Protein AF-A0A7S4MTS4-F1 (afdb_monomer)

Secondary structure (DSSP, 8-state):
-EEEE-TTSPEEEE----EEEEEEEETTTTEE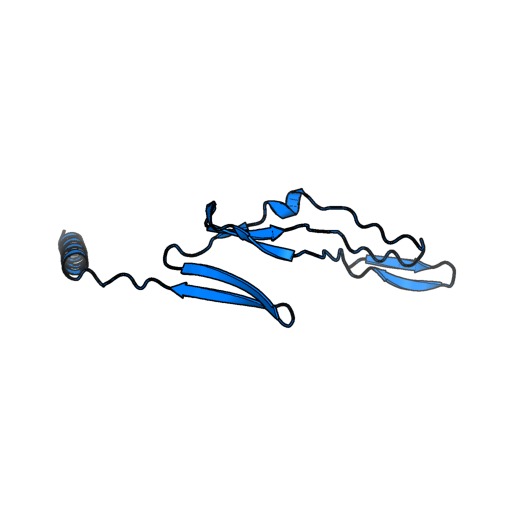EEEEEEEEE--TTS---EEEE-GGGGG-EEEPPTTEEEEEEEEETTEEEEEEEE------HHHHHHHHHHHHHHHH-

Sequence (109 aa):
DAESLQSDGSTVQLSGMRVRTTPRASVGQRLIVLDKPELVSSFEGFGAKLELGLPFLRAAGIPLPDALSVERLTVDEGALQLDGVVTIQPIDYDDLARAAQRLQDELQA

Mean predicted aligned error: 14.14 Å

Structure (mmCIF, N/CA/C/O backbone):
data_AF-A0A7S4MTS4-F1
#
_entry.id   AF-A0A7S4MTS4-F1
#
loop_
_atom_site.group_PDB
_atom_site.id
_atom_site.type_symbol
_atom_site.label_atom_id
_atom_site.label_alt_id
_atom_site.label_comp_id
_atom_site.label_asym_id
_atom_site.label_entity_id
_atom_site.label_seq_id
_atom_site.pdbx_PDB_ins_code
_atom_site.Cartn_x
_atom_site.Cartn_y
_atom_site.Cartn_z
_atom_site.occupancy
_atom_site.B_iso_or_equiv
_atom_site.auth_seq_id
_atom_site.auth_comp_id
_atom_site.auth_asym_id
_atom_site.auth_atom_id
_atom_site.pdbx_PDB_model_num
ATOM 1 N N . ASP A 1 1 ? 16.363 22.150 -13.070 1.00 46.09 1 ASP A N 1
ATOM 2 C CA . ASP A 1 1 ? 16.656 21.864 -14.486 1.00 46.09 1 ASP A CA 1
ATOM 3 C C . ASP A 1 1 ? 18.039 22.369 -14.849 1.00 46.09 1 ASP A C 1
ATOM 5 O O . ASP A 1 1 ? 18.465 23.370 -14.284 1.00 46.09 1 ASP A O 1
ATOM 9 N N . ALA A 1 2 ? 18.767 21.630 -15.690 1.00 45.62 2 ALA A N 1
ATOM 10 C CA . ALA A 1 2 ? 20.114 21.977 -16.142 1.00 45.62 2 ALA A CA 1
ATOM 11 C C . ALA A 1 2 ? 20.131 22.051 -17.671 1.00 45.62 2 ALA A C 1
ATOM 13 O O . ALA A 1 2 ? 19.482 21.245 -18.332 1.00 45.62 2 ALA A O 1
ATOM 14 N N . GLU A 1 3 ? 20.868 23.003 -18.230 1.00 48.62 3 GLU A N 1
ATOM 15 C CA . GLU A 1 3 ? 20.998 23.191 -19.676 1.00 48.62 3 GLU A CA 1
ATOM 16 C C . GLU A 1 3 ? 22.457 22.981 -20.083 1.00 48.62 3 GLU A C 1
ATOM 18 O O . GLU A 1 3 ? 23.375 23.453 -19.410 1.00 48.62 3 GLU A O 1
ATOM 23 N N . SER A 1 4 ? 22.674 22.231 -21.164 1.00 53.81 4 SER A N 1
ATOM 24 C CA . SER A 1 4 ? 23.996 21.988 -21.742 1.00 53.81 4 SER A CA 1
ATOM 25 C C . SER A 1 4 ? 24.005 22.433 -23.201 1.00 53.81 4 SER A C 1
ATOM 27 O O . SER A 1 4 ? 23.060 22.155 -23.941 1.00 53.81 4 SER A O 1
ATOM 29 N N . LEU A 1 5 ? 25.062 23.145 -23.597 1.00 41.62 5 LEU A N 1
ATOM 30 C CA . LEU A 1 5 ? 25.275 23.599 -24.967 1.00 41.62 5 LEU A CA 1
ATOM 31 C C . LEU A 1 5 ? 26.078 22.533 -25.719 1.00 41.62 5 LEU A C 1
ATOM 33 O O . LEU A 1 5 ? 27.203 22.211 -25.326 1.00 41.62 5 LEU A O 1
ATOM 37 N N . GLN A 1 6 ? 25.506 21.975 -26.780 1.00 61.31 6 GLN A N 1
ATOM 38 C CA . GLN A 1 6 ? 26.198 21.023 -27.641 1.00 61.31 6 GLN A CA 1
ATOM 39 C C . GLN A 1 6 ? 27.163 21.743 -28.595 1.00 61.31 6 GLN A C 1
ATOM 41 O O . GLN A 1 6 ? 27.102 22.959 -28.788 1.00 61.31 6 GLN A O 1
ATOM 46 N N . SER A 1 7 ? 28.083 20.993 -29.209 1.00 62.16 7 SER A N 1
ATOM 47 C CA . SER A 1 7 ? 29.097 21.550 -30.119 1.00 62.16 7 SER A CA 1
ATOM 48 C C . SER A 1 7 ? 28.523 22.115 -31.424 1.00 62.16 7 SER A C 1
ATOM 50 O O . SER A 1 7 ? 29.232 22.821 -32.135 1.00 62.16 7 SER A O 1
ATOM 52 N N . ASP A 1 8 ? 27.261 21.813 -31.740 1.00 74.62 8 ASP A N 1
ATOM 53 C CA . ASP A 1 8 ? 26.503 22.393 -32.856 1.00 74.62 8 ASP A CA 1
ATOM 54 C C . ASP A 1 8 ? 25.770 23.697 -32.478 1.00 74.62 8 ASP A C 1
ATOM 56 O O . ASP A 1 8 ? 25.122 24.312 -33.324 1.00 74.62 8 ASP A O 1
ATOM 60 N N . GLY A 1 9 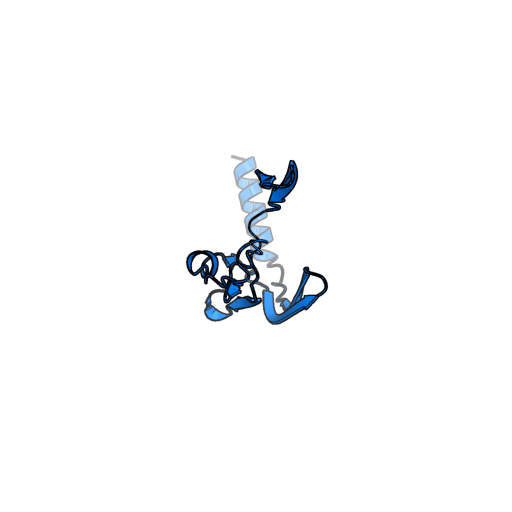? 25.891 24.137 -31.221 1.00 64.25 9 GLY A N 1
ATOM 61 C CA . GLY A 1 9 ? 25.242 25.336 -30.698 1.00 64.25 9 GLY A CA 1
ATOM 62 C C . GLY A 1 9 ? 23.794 25.130 -30.246 1.00 64.25 9 GLY A C 1
ATOM 63 O O . GLY A 1 9 ? 23.163 26.102 -29.834 1.00 64.25 9 GLY A O 1
ATOM 64 N N . SER A 1 10 ? 23.263 23.903 -30.292 1.00 62.72 10 SER A N 1
ATOM 65 C CA . SER A 1 10 ? 21.944 23.588 -29.741 1.00 62.72 10 SER A CA 1
ATOM 66 C C . SER A 1 10 ? 21.983 23.485 -28.211 1.00 62.72 10 SER A C 1
ATOM 68 O O . SER A 1 10 ? 22.944 22.993 -27.612 1.00 62.72 10 SER A O 1
ATOM 70 N N . THR A 1 11 ? 20.930 23.976 -27.556 1.00 55.06 11 THR A N 1
ATOM 71 C CA . THR A 1 11 ? 20.755 23.873 -26.103 1.00 55.06 11 THR A CA 1
ATOM 72 C C . THR A 1 11 ? 19.866 22.677 -25.794 1.00 55.06 11 THR A C 1
ATOM 74 O O . THR A 1 11 ? 18.708 22.643 -26.211 1.00 55.06 11 THR A O 1
ATOM 77 N N . VAL A 1 12 ? 20.378 21.705 -25.040 1.00 59.22 12 VAL A N 1
ATOM 78 C CA . VAL A 1 12 ? 19.574 20.582 -24.544 1.00 59.22 12 VAL A CA 1
ATOM 79 C C . VAL A 1 12 ? 19.227 20.822 -23.082 1.00 59.22 12 VAL A C 1
ATOM 81 O O . VAL A 1 12 ? 20.110 20.974 -22.233 1.00 59.22 12 VAL A O 1
ATOM 84 N N . GLN A 1 13 ? 17.926 20.824 -22.785 1.00 54.91 13 GLN A N 1
ATOM 85 C CA . GLN A 1 13 ? 17.440 20.729 -21.415 1.00 54.91 13 GLN A CA 1
ATOM 86 C C . GLN A 1 13 ? 17.657 19.307 -20.902 1.00 54.91 13 GLN A C 1
ATOM 88 O O . GLN A 1 13 ? 17.035 18.349 -21.357 1.00 54.91 13 GLN A O 1
ATOM 93 N N . LEU A 1 14 ? 18.534 19.172 -19.913 1.00 54.66 14 LEU A N 1
ATOM 94 C CA . LEU A 1 14 ? 18.701 17.950 -19.145 1.00 54.66 14 LEU A CA 1
ATOM 95 C C . LEU A 1 14 ? 17.553 17.879 -18.132 1.00 54.66 14 LEU A C 1
ATOM 97 O O . LEU A 1 14 ? 17.628 18.396 -17.013 1.00 54.66 14 LEU A O 1
ATOM 101 N N . SER A 1 15 ? 16.451 17.264 -18.555 1.00 51.31 15 SER A N 1
ATOM 102 C CA . SER A 1 15 ? 15.257 17.090 -17.730 1.00 51.31 15 SER A CA 1
ATOM 103 C C . SER A 1 15 ? 15.424 15.949 -16.722 1.00 51.31 15 SER A C 1
ATOM 105 O O . SER A 1 15 ? 14.970 14.833 -16.964 1.00 51.31 15 SER A O 1
ATOM 107 N N . GLY A 1 16 ? 16.011 16.270 -15.566 1.00 58.06 16 GLY A N 1
ATOM 108 C CA . GLY A 1 16 ? 15.834 15.557 -14.297 1.00 58.06 16 GLY A CA 1
ATOM 109 C C . GLY A 1 16 ? 16.337 14.108 -14.209 1.00 58.06 16 GLY A C 1
ATOM 110 O O . GLY A 1 16 ? 16.527 13.383 -15.180 1.00 58.06 16 GLY A O 1
ATOM 111 N N . MET A 1 17 ? 16.537 13.657 -12.973 1.00 61.78 17 MET A N 1
ATOM 112 C CA . MET A 1 17 ? 16.893 12.276 -12.665 1.00 61.78 17 MET A CA 1
ATOM 113 C C . MET A 1 17 ? 15.619 11.415 -12.676 1.00 61.78 17 MET A C 1
ATOM 115 O O . MET A 1 17 ? 14.789 11.540 -11.778 1.00 61.78 17 MET A O 1
ATOM 119 N N . ARG A 1 18 ? 15.427 10.558 -13.688 1.00 67.88 18 ARG A N 1
ATOM 120 C CA . ARG A 1 18 ? 14.251 9.670 -13.766 1.00 67.88 18 ARG A CA 1
ATOM 121 C C . ARG A 1 18 ? 14.554 8.334 -13.100 1.00 67.88 18 ARG A C 1
ATOM 123 O O . ARG A 1 18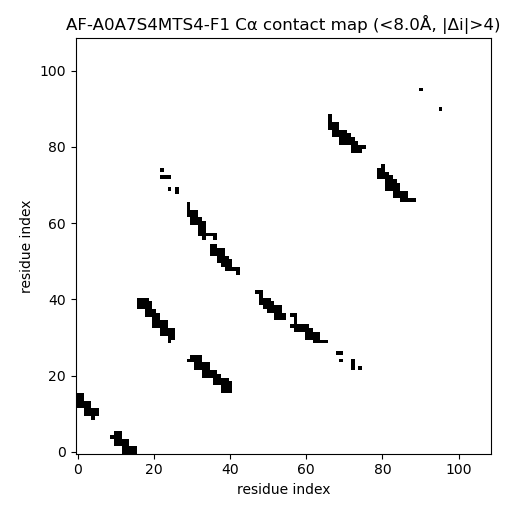 ? 15.515 7.670 -13.470 1.00 67.88 18 ARG A O 1
ATOM 130 N N . VAL A 1 19 ? 13.728 7.918 -12.147 1.00 70.94 19 VAL A N 1
ATOM 131 C CA . VAL A 1 19 ? 13.865 6.626 -11.460 1.00 70.94 19 VAL A CA 1
ATOM 132 C C . VAL A 1 19 ? 12.691 5.734 -11.838 1.00 70.94 19 VAL A C 1
ATOM 134 O 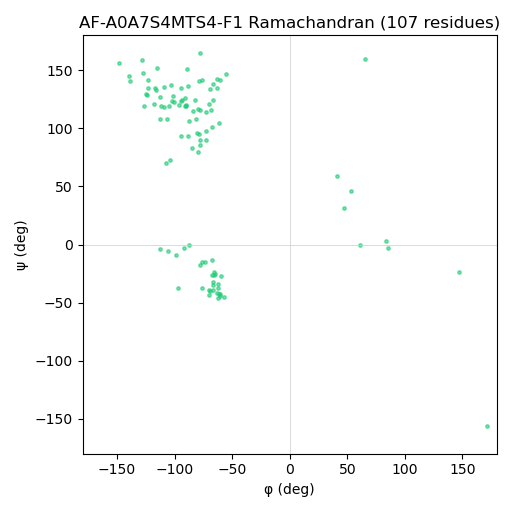O . VAL A 1 19 ? 11.536 6.131 -11.706 1.00 70.94 19 VAL A O 1
ATOM 137 N N . ARG A 1 20 ? 12.982 4.522 -12.306 1.00 76.88 20 ARG A N 1
ATOM 138 C CA . ARG A 1 20 ? 12.001 3.453 -12.490 1.00 76.88 20 ARG A CA 1
ATOM 139 C C . ARG A 1 20 ? 12.013 2.579 -11.252 1.00 76.88 20 ARG A C 1
ATOM 141 O O . ARG A 1 20 ? 13.071 2.215 -10.766 1.00 76.88 20 ARG A O 1
ATOM 148 N N . THR A 1 21 ? 10.850 2.227 -10.736 1.00 78.38 21 THR A N 1
ATOM 149 C CA . THR A 1 21 ? 10.731 1.341 -9.577 1.00 78.38 21 THR A CA 1
ATOM 150 C C . THR A 1 21 ? 9.452 0.533 -9.692 1.00 78.38 21 THR A C 1
ATOM 152 O O . THR A 1 21 ? 8.529 0.928 -10.403 1.00 78.38 21 THR A O 1
ATOM 155 N N . THR A 1 22 ? 9.415 -0.618 -9.026 1.00 83.06 22 THR A N 1
ATOM 156 C CA . THR A 1 22 ? 8.206 -1.423 -8.872 1.00 83.06 22 THR A CA 1
ATOM 157 C C . THR A 1 22 ? 7.722 -1.278 -7.434 1.00 83.06 22 THR A C 1
ATOM 159 O O . THR A 1 22 ? 8.355 -1.809 -6.528 1.00 83.06 22 THR A O 1
ATOM 162 N N . PRO A 1 23 ? 6.623 -0.567 -7.173 1.00 85.19 23 PRO A N 1
ATOM 163 C CA . PRO A 1 23 ? 6.065 -0.494 -5.830 1.00 85.19 23 PRO A CA 1
ATOM 164 C C . PRO A 1 23 ? 5.615 -1.883 -5.352 1.00 85.19 23 PRO A C 1
ATOM 166 O O . PRO A 1 23 ? 5.102 -2.683 -6.136 1.00 85.19 23 PRO A O 1
ATOM 169 N N . ARG A 1 24 ? 5.816 -2.193 -4.068 1.00 85.44 24 ARG A N 1
ATOM 170 C CA . ARG A 1 24 ? 5.359 -3.443 -3.440 1.00 85.44 24 ARG A CA 1
ATOM 171 C C . ARG A 1 24 ? 4.819 -3.191 -2.042 1.00 85.44 24 ARG A C 1
ATOM 173 O O . ARG A 1 24 ? 5.372 -2.389 -1.299 1.00 85.44 24 ARG A O 1
ATOM 180 N N . ALA A 1 25 ? 3.790 -3.940 -1.659 1.00 84.56 25 ALA A N 1
ATOM 181 C CA . ALA A 1 25 ? 3.354 -4.011 -0.271 1.00 84.56 25 ALA A CA 1
ATOM 182 C C . ALA A 1 25 ? 4.231 -5.011 0.505 1.00 84.56 25 ALA A C 1
ATOM 184 O O . ALA A 1 25 ? 4.355 -6.177 0.130 1.00 84.56 25 ALA A O 1
ATOM 185 N N . SER A 1 26 ? 4.841 -4.554 1.594 1.00 83.00 26 SER A N 1
ATOM 186 C CA . SER A 1 26 ? 5.543 -5.370 2.582 1.00 83.00 26 SER A CA 1
ATOM 187 C C . SER A 1 26 ? 4.579 -5.688 3.722 1.00 83.00 26 SER A C 1
ATOM 189 O O . SER A 1 26 ? 4.428 -4.896 4.651 1.00 83.00 26 SER A O 1
ATOM 191 N N . VAL A 1 27 ? 3.903 -6.841 3.648 1.00 76.06 27 VAL A N 1
ATOM 192 C CA . VAL A 1 27 ? 2.873 -7.246 4.628 1.00 76.06 27 VAL A CA 1
ATOM 193 C C . VAL A 1 27 ? 3.453 -7.354 6.041 1.00 76.06 27 VAL A C 1
ATOM 195 O O . VAL A 1 27 ? 2.861 -6.853 6.990 1.00 76.06 27 VAL A O 1
ATOM 198 N N . GLY A 1 28 ? 4.650 -7.935 6.181 1.00 80.12 28 GLY A N 1
ATOM 199 C CA . GLY A 1 28 ? 5.297 -8.109 7.487 1.00 80.12 28 GLY A CA 1
ATOM 200 C C . GLY A 1 28 ? 5.728 -6.800 8.156 1.00 80.12 28 GLY A C 1
ATOM 201 O O . GLY A 1 28 ? 5.798 -6.741 9.377 1.00 80.12 28 GLY A O 1
ATOM 202 N N . GLN A 1 29 ? 5.998 -5.752 7.373 1.00 79.62 29 GLN A N 1
ATOM 203 C CA . GLN A 1 29 ? 6.405 -4.439 7.890 1.00 79.62 29 GLN A CA 1
ATOM 204 C C . GLN A 1 29 ? 5.290 -3.389 7.808 1.00 79.62 29 GLN A C 1
ATOM 206 O O . GLN A 1 29 ? 5.476 -2.284 8.300 1.00 79.62 29 GLN A O 1
ATOM 211 N N . ARG A 1 30 ? 4.143 -3.720 7.199 1.00 85.56 30 ARG A N 1
ATOM 212 C CA . ARG A 1 30 ? 3.026 -2.803 6.918 1.00 85.56 30 ARG A CA 1
ATOM 213 C C . ARG A 1 30 ? 3.453 -1.538 6.161 1.00 85.56 30 ARG A C 1
ATOM 215 O O . ARG A 1 30 ? 3.057 -0.432 6.513 1.00 85.56 30 ARG A O 1
ATOM 222 N N . LEU A 1 31 ? 4.257 -1.694 5.110 1.00 86.81 31 LEU A N 1
ATOM 223 C CA . LEU A 1 31 ? 4.753 -0.575 4.295 1.00 86.81 31 LEU A CA 1
ATOM 224 C C . LEU A 1 31 ? 4.464 -0.800 2.810 1.00 86.81 31 LEU A C 1
ATOM 226 O O . LEU A 1 31 ? 4.552 -1.927 2.330 1.00 86.81 31 LEU A O 1
ATOM 230 N N . ILE A 1 32 ? 4.220 0.269 2.058 1.00 86.62 32 ILE A N 1
ATOM 231 C CA . ILE A 1 32 ? 4.419 0.290 0.605 1.00 86.62 32 ILE A CA 1
ATOM 232 C C . ILE A 1 32 ? 5.851 0.744 0.359 1.00 86.62 32 ILE A C 1
ATOM 234 O O . ILE A 1 32 ? 6.213 1.849 0.749 1.00 86.62 32 ILE A O 1
ATOM 238 N N . VAL A 1 33 ? 6.661 -0.093 -0.277 1.00 86.25 33 VAL A N 1
ATOM 239 C CA . VAL A 1 33 ? 8.077 0.176 -0.542 1.00 86.25 33 VAL A CA 1
ATOM 240 C C . VAL A 1 33 ? 8.348 0.285 -2.034 1.00 86.25 33 VAL A C 1
ATOM 242 O O . VAL A 1 33 ? 7.669 -0.336 -2.857 1.00 86.25 33 VAL A O 1
ATOM 245 N N . LEU A 1 34 ? 9.374 1.056 -2.380 1.00 84.12 34 LEU A N 1
ATOM 246 C CA . LEU A 1 34 ? 9.908 1.120 -3.735 1.00 84.12 34 LEU A CA 1
ATOM 247 C C . LEU A 1 34 ? 10.833 -0.082 -3.963 1.00 84.12 34 LEU A C 1
ATOM 249 O O . LEU A 1 34 ? 12.005 -0.058 -3.588 1.00 84.12 34 LEU A O 1
ATOM 253 N N . ASP A 1 35 ? 10.324 -1.163 -4.554 1.00 79.06 35 ASP A N 1
ATOM 254 C CA . ASP A 1 35 ? 11.155 -2.316 -4.900 1.00 79.06 35 ASP A CA 1
ATOM 255 C C . ASP A 1 35 ? 11.951 -2.034 -6.183 1.00 79.06 35 ASP A C 1
ATOM 257 O O . ASP A 1 35 ? 11.470 -1.398 -7.128 1.00 79.06 35 ASP A O 1
ATOM 261 N N . LYS A 1 36 ? 13.209 -2.487 -6.197 1.00 76.44 36 LYS A N 1
ATOM 262 C CA . LYS A 1 36 ? 14.159 -2.339 -7.319 1.00 76.44 36 LYS A CA 1
ATOM 263 C C . LYS A 1 36 ? 14.126 -0.952 -8.001 1.00 76.44 36 LYS A C 1
ATOM 265 O O . LYS A 1 36 ? 13.850 -0.860 -9.193 1.00 76.44 36 LYS A O 1
ATOM 270 N N . PRO A 1 37 ? 14.390 0.140 -7.268 1.00 73.44 37 PRO A N 1
ATOM 271 C CA . PRO A 1 37 ? 14.567 1.448 -7.869 1.00 73.44 37 PRO A CA 1
ATOM 272 C C . PRO A 1 37 ? 15.843 1.442 -8.717 1.00 73.44 37 PRO A C 1
ATOM 274 O O . PRO A 1 37 ? 16.935 1.113 -8.243 1.00 73.44 37 PRO A O 1
ATOM 277 N N . GLU A 1 38 ? 15.680 1.799 -9.978 1.00 72.50 38 GLU A N 1
ATOM 278 C CA . GLU A 1 38 ? 16.698 1.849 -11.013 1.00 72.50 38 GLU A CA 1
ATOM 279 C C . GLU A 1 38 ? 16.704 3.247 -11.606 1.00 72.50 38 GLU A C 1
ATOM 281 O O . GLU A 1 38 ? 15.668 3.793 -11.999 1.00 72.50 38 GLU A O 1
ATOM 286 N N . LEU A 1 39 ? 17.886 3.843 -11.673 1.00 70.06 39 LEU A N 1
ATOM 287 C CA . LEU A 1 39 ? 18.058 5.096 -12.367 1.00 70.06 39 LEU A CA 1
ATOM 288 C C . LEU A 1 39 ? 17.910 4.859 -13.872 1.00 70.06 39 LEU A C 1
ATOM 290 O O . LEU A 1 39 ? 18.675 4.112 -14.474 1.00 70.06 39 LEU A O 1
ATOM 294 N N . VAL A 1 40 ? 16.949 5.536 -14.488 1.00 66.44 40 VAL A N 1
ATOM 295 C CA . VAL A 1 40 ? 16.772 5.585 -15.937 1.00 66.44 40 VAL A CA 1
ATOM 296 C C . VAL A 1 40 ? 17.285 6.937 -16.405 1.00 66.44 40 VAL A C 1
ATOM 298 O O . VAL A 1 40 ? 16.514 7.837 -16.724 1.00 66.44 40 VAL A O 1
ATOM 301 N N . SER A 1 41 ? 18.606 7.111 -16.405 1.00 58.91 41 SER A N 1
ATOM 302 C CA . SER A 1 41 ? 19.191 8.286 -17.044 1.00 58.91 41 SER A CA 1
ATOM 303 C C . SER A 1 41 ? 19.350 8.017 -18.537 1.00 58.91 41 SER A C 1
ATOM 305 O O . SER A 1 41 ? 20.121 7.146 -18.942 1.00 58.91 41 SER A O 1
ATOM 307 N N . SER A 1 42 ? 18.618 8.757 -19.367 1.00 53.03 42 SER A N 1
ATOM 308 C CA . SER A 1 42 ? 18.922 8.898 -20.788 1.00 53.03 42 SER A CA 1
ATOM 309 C C . SER A 1 42 ? 19.950 10.017 -20.938 1.00 53.03 42 SER A C 1
ATOM 311 O O . SER A 1 42 ? 19.592 11.165 -21.186 1.00 53.03 42 SER A O 1
ATOM 313 N N . PHE A 1 43 ? 21.233 9.705 -20.747 1.00 52.62 43 PHE A N 1
ATOM 314 C CA . PHE A 1 43 ? 22.293 10.592 -21.224 1.00 52.62 43 PHE A CA 1
ATOM 315 C C . PHE A 1 43 ? 22.336 10.462 -22.752 1.00 52.62 43 PHE A C 1
ATOM 317 O O . PHE A 1 43 ? 22.998 9.570 -23.290 1.00 52.62 43 PHE A O 1
ATOM 324 N N . GLU A 1 44 ? 21.568 11.294 -23.457 1.00 44.78 44 GLU A N 1
ATOM 325 C CA . GLU A 1 44 ? 21.690 11.419 -24.910 1.00 44.78 44 GLU A CA 1
ATOM 326 C C . GLU A 1 44 ? 23.108 11.911 -25.227 1.00 44.78 44 GLU A C 1
ATOM 328 O O . GLU A 1 44 ? 23.471 13.048 -24.943 1.00 44.78 44 GLU A O 1
ATOM 333 N N . GLY A 1 45 ? 23.950 10.995 -25.715 1.00 45.19 45 GLY A N 1
ATOM 334 C CA . GLY A 1 45 ? 25.350 11.263 -26.052 1.00 45.19 45 GLY A CA 1
ATOM 335 C C . GLY A 1 45 ? 26.302 10.085 -25.837 1.00 45.19 45 GLY A C 1
ATOM 336 O O . GLY A 1 45 ? 27.326 10.020 -26.506 1.00 45.19 45 GLY A O 1
ATOM 337 N N . PHE A 1 46 ? 25.971 9.122 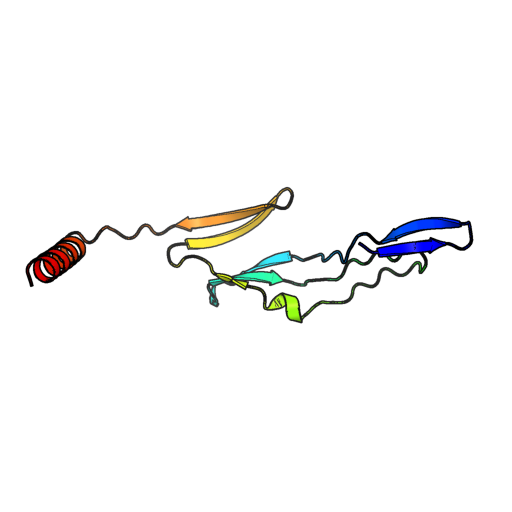-24.964 1.00 44.91 46 PHE A N 1
ATOM 338 C CA . PHE A 1 46 ? 26.892 8.015 -24.638 1.00 44.91 46 PHE A CA 1
ATOM 339 C C . PHE A 1 46 ? 26.455 6.623 -25.110 1.00 44.91 46 PHE A C 1
ATOM 341 O O . PHE A 1 46 ? 27.191 5.661 -24.909 1.00 44.91 46 PHE A O 1
ATOM 348 N N . GLY A 1 47 ? 25.267 6.473 -25.710 1.00 43.81 47 GLY A N 1
ATOM 349 C CA . GLY A 1 47 ? 24.769 5.182 -26.219 1.00 43.81 47 GLY A CA 1
ATOM 350 C C . GLY A 1 47 ? 24.598 4.075 -25.161 1.00 43.81 47 GLY A C 1
ATOM 351 O O . GLY A 1 47 ? 24.164 2.974 -25.489 1.00 43.81 47 GLY A O 1
ATOM 352 N N . ALA A 1 48 ? 24.906 4.355 -23.894 1.00 46.47 48 ALA A N 1
ATOM 353 C CA . ALA A 1 48 ? 24.901 3.405 -22.797 1.00 46.47 48 ALA A CA 1
ATOM 354 C C . ALA A 1 48 ? 23.781 3.761 -21.816 1.00 46.47 48 ALA A C 1
ATOM 356 O O . ALA A 1 48 ? 23.856 4.739 -21.071 1.00 46.47 48 ALA A O 1
ATOM 357 N N . LYS A 1 49 ? 22.728 2.942 -21.818 1.00 51.41 49 LYS A N 1
ATOM 358 C CA . LYS A 1 49 ? 21.683 2.957 -20.796 1.00 51.41 49 LYS A CA 1
ATOM 359 C C . LYS A 1 49 ? 22.304 2.482 -19.478 1.00 51.41 49 LYS A C 1
ATOM 361 O O . LYS A 1 49 ? 22.543 1.292 -19.299 1.00 51.41 49 LYS A O 1
ATOM 366 N N . LEU A 1 50 ? 22.619 3.413 -18.584 1.00 51.12 50 LEU A N 1
ATOM 367 C CA . LEU A 1 50 ? 23.213 3.113 -17.281 1.00 51.12 50 LEU A CA 1
ATOM 368 C C . LEU A 1 50 ? 22.095 2.862 -16.263 1.00 51.12 50 LEU A C 1
ATOM 370 O O . LEU A 1 50 ? 21.565 3.794 -15.665 1.00 51.12 50 LEU A O 1
ATOM 374 N N . GLU A 1 51 ? 21.727 1.593 -16.087 1.00 55.41 51 GLU A N 1
ATOM 375 C CA . GLU A 1 51 ? 20.808 1.139 -15.036 1.00 55.41 51 GLU A CA 1
ATOM 376 C C . GLU A 1 51 ? 21.575 1.030 -13.709 1.00 55.41 51 GLU A C 1
ATOM 378 O O . GLU A 1 51 ? 22.032 -0.035 -13.297 1.00 55.41 51 GLU A O 1
ATOM 383 N N . LEU A 1 52 ? 21.783 2.166 -13.043 1.00 58.91 52 LEU A N 1
ATOM 384 C CA . LEU A 1 52 ? 22.332 2.188 -11.687 1.00 58.91 52 LEU A CA 1
ATOM 385 C C . LEU A 1 52 ? 21.210 1.871 -10.695 1.00 58.91 52 LEU A C 1
ATOM 387 O O . LEU A 1 52 ? 20.244 2.625 -10.572 1.00 58.91 52 LEU A O 1
ATOM 391 N N . GLY A 1 53 ? 21.336 0.762 -9.966 1.00 60.91 53 GLY A N 1
ATOM 392 C CA . GLY A 1 53 ? 20.443 0.467 -8.848 1.00 60.91 53 GLY A CA 1
ATOM 393 C C . GLY A 1 53 ? 20.586 1.525 -7.749 1.00 60.91 53 GLY A C 1
ATOM 394 O O . GLY A 1 53 ? 21.702 1.875 -7.371 1.00 60.91 53 GLY A O 1
ATOM 395 N N . LEU A 1 54 ? 19.465 2.013 -7.212 1.00 67.25 54 LEU A N 1
ATOM 396 C CA . LEU A 1 54 ? 19.417 3.027 -6.150 1.00 67.25 54 LEU A CA 1
ATOM 397 C C . LEU A 1 54 ? 18.996 2.391 -4.812 1.00 67.25 54 LEU A C 1
ATOM 399 O O . LEU A 1 54 ? 17.880 2.612 -4.342 1.00 67.25 54 LEU A O 1
ATOM 403 N N . PRO A 1 55 ? 19.845 1.568 -4.166 1.00 65.31 55 PRO A N 1
ATOM 404 C CA . PRO A 1 55 ? 19.449 0.752 -3.016 1.00 65.31 55 PRO A CA 1
ATOM 405 C C . PRO A 1 55 ? 18.931 1.567 -1.827 1.00 65.31 55 PRO A C 1
ATOM 407 O O . PRO A 1 55 ? 18.087 1.075 -1.089 1.00 65.31 55 PRO A O 1
ATOM 410 N N . PHE A 1 56 ? 19.369 2.817 -1.669 1.00 67.81 56 PHE A N 1
ATOM 411 C CA . PHE A 1 56 ? 18.894 3.707 -0.607 1.00 67.81 56 PHE A CA 1
ATOM 412 C C . PHE A 1 56 ? 17.410 4.088 -0.753 1.00 67.81 56 PHE A C 1
ATOM 414 O O . PHE A 1 56 ? 16.747 4.325 0.251 1.00 67.81 56 PHE A O 1
ATOM 421 N N . LEU A 1 57 ? 16.856 4.081 -1.973 1.00 68.19 57 LEU A N 1
ATOM 422 C CA . LEU A 1 57 ? 15.426 4.317 -2.197 1.00 68.19 57 LEU A CA 1
ATOM 423 C C . LEU A 1 57 ? 14.565 3.096 -1.843 1.00 68.19 57 LEU A C 1
ATOM 425 O O . LEU A 1 57 ? 13.364 3.249 -1.651 1.00 68.19 57 LEU A O 1
ATOM 429 N N . ARG A 1 58 ? 15.156 1.901 -1.690 1.00 64.19 58 ARG A N 1
ATOM 430 C CA . ARG A 1 58 ? 14.415 0.676 -1.322 1.00 64.19 58 ARG A CA 1
ATOM 431 C C . ARG A 1 58 ? 13.821 0.730 0.082 1.00 64.19 58 ARG A C 1
ATOM 433 O O . ARG A 1 58 ? 12.866 0.017 0.365 1.00 64.19 58 ARG A O 1
ATOM 440 N N . ALA A 1 59 ? 14.392 1.557 0.953 1.00 61.31 59 ALA A N 1
ATOM 441 C CA . ALA A 1 59 ? 13.928 1.747 2.322 1.00 61.31 59 ALA A CA 1
ATOM 442 C C . ALA A 1 59 ? 12.926 2.907 2.465 1.00 61.31 59 ALA A C 1
ATOM 444 O O . ALA A 1 59 ? 12.415 3.131 3.561 1.00 61.31 59 ALA A O 1
ATOM 445 N N . ALA A 1 60 ? 12.631 3.644 1.386 1.00 69.75 60 ALA A N 1
ATOM 446 C CA . ALA A 1 60 ? 11.576 4.649 1.397 1.00 69.75 60 ALA A CA 1
ATOM 447 C C . ALA A 1 60 ? 10.219 3.928 1.401 1.00 69.75 60 ALA A C 1
ATOM 449 O O . ALA A 1 60 ? 9.749 3.448 0.367 1.00 69.75 60 ALA A O 1
ATOM 450 N N . GLY A 1 61 ? 9.643 3.785 2.595 1.00 79.50 61 GLY A N 1
ATOM 451 C CA . GLY A 1 61 ? 8.365 3.124 2.823 1.00 79.50 61 GLY A CA 1
ATOM 452 C C . GLY A 1 61 ? 7.274 4.117 3.211 1.00 79.50 61 GLY A C 1
ATOM 453 O O . GLY A 1 61 ? 7.494 4.970 4.068 1.00 79.50 61 GLY A O 1
ATOM 454 N N . ILE A 1 62 ? 6.090 3.984 2.616 1.00 83.62 62 ILE A N 1
ATOM 455 C CA . ILE A 1 62 ? 4.872 4.665 3.069 1.00 83.62 62 ILE A CA 1
ATOM 456 C C . ILE A 1 62 ? 4.132 3.709 4.013 1.00 83.62 62 ILE A C 1
ATOM 458 O O . ILE A 1 62 ? 3.853 2.578 3.606 1.00 83.62 62 ILE A O 1
ATOM 462 N N . PRO A 1 63 ? 3.815 4.107 5.256 1.00 87.06 63 PRO A N 1
ATOM 463 C CA . PRO A 1 63 ? 3.112 3.238 6.192 1.00 87.06 63 PRO A CA 1
ATOM 464 C C . PRO A 1 63 ? 1.682 2.932 5.740 1.00 87.06 63 PRO A C 1
ATOM 466 O O . PRO A 1 63 ? 0.963 3.812 5.266 1.00 87.06 63 PRO A O 1
ATOM 469 N N . LE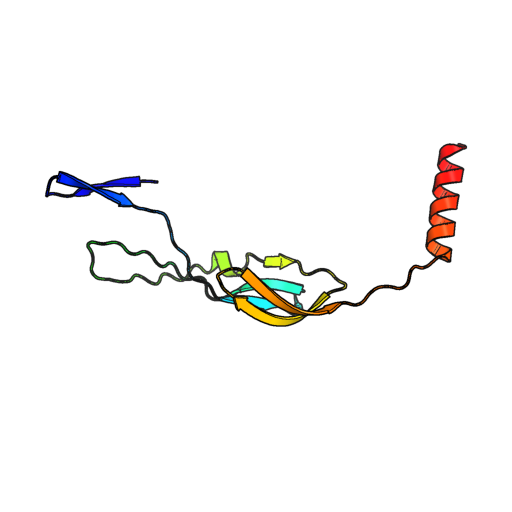U A 1 64 ? 1.272 1.673 5.904 1.00 86.31 64 LEU A N 1
ATOM 470 C CA . LEU A 1 64 ? -0.097 1.220 5.678 1.00 86.31 64 LEU A CA 1
ATOM 471 C C . LEU A 1 64 ? -0.922 1.378 6.965 1.00 86.31 64 LEU A C 1
ATOM 473 O O . LEU A 1 64 ? -0.446 0.977 8.029 1.00 86.31 64 LEU A O 1
ATOM 477 N N . PRO A 1 65 ? -2.168 1.884 6.882 1.00 86.50 65 PRO A N 1
ATOM 478 C CA . PRO A 1 65 ? -3.068 1.955 8.030 1.00 86.50 65 PRO A CA 1
ATOM 479 C C . PRO A 1 65 ? -3.273 0.593 8.700 1.00 86.50 65 PRO A C 1
ATOM 481 O O . PRO A 1 65 ? -3.350 -0.428 8.014 1.00 86.50 65 PRO A O 1
ATOM 484 N N . ASP A 1 66 ? -3.449 0.574 10.023 1.00 85.31 66 ASP A N 1
ATOM 485 C CA . ASP A 1 66 ? -3.621 -0.665 10.801 1.00 85.31 66 ASP A CA 1
ATOM 486 C C . ASP A 1 66 ? -4.869 -1.468 10.407 1.00 85.31 66 ASP A C 1
ATOM 488 O O . ASP A 1 66 ? -4.858 -2.703 10.371 1.00 85.31 66 ASP A O 1
ATOM 492 N N . ALA A 1 67 ? -5.924 -0.754 10.028 1.00 87.00 67 ALA A N 1
ATOM 493 C CA . ALA A 1 67 ? -7.177 -1.320 9.552 1.00 87.00 67 ALA A CA 1
ATOM 494 C C . ALA A 1 67 ? -7.094 -1.903 8.130 1.00 87.00 67 ALA A C 1
ATOM 496 O O . ALA A 1 67 ? -8.001 -2.625 7.730 1.00 87.00 67 ALA A O 1
ATOM 497 N N . LEU A 1 68 ? -6.050 -1.591 7.355 1.00 87.62 68 LEU A N 1
ATOM 498 C CA . LEU A 1 68 ? -5.940 -1.988 5.952 1.00 87.62 68 LEU A CA 1
ATOM 499 C C . LEU A 1 68 ? -5.021 -3.205 5.794 1.00 87.62 68 LEU A C 1
ATOM 501 O O . LEU A 1 68 ? -3.843 -3.156 6.146 1.00 87.62 68 LEU A O 1
ATOM 505 N N . SER A 1 69 ? -5.550 -4.272 5.202 1.00 88.69 69 SER A N 1
ATOM 506 C CA . SER A 1 69 ? -4.792 -5.436 4.743 1.00 88.69 69 SER A CA 1
ATOM 507 C C . 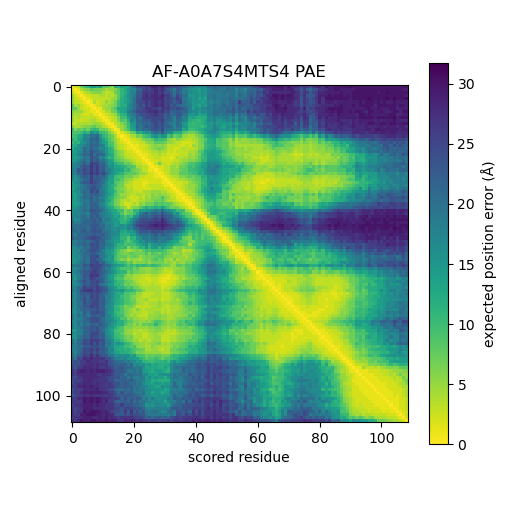SER A 1 69 ? -4.772 -5.451 3.220 1.00 88.69 69 SER A C 1
ATOM 509 O O . SER A 1 69 ? -5.825 -5.536 2.597 1.00 88.69 69 SER A O 1
ATOM 511 N N . VAL A 1 70 ? -3.588 -5.360 2.613 1.00 88.81 70 VAL A N 1
ATOM 512 C CA . VAL A 1 70 ? -3.419 -5.335 1.151 1.00 88.81 70 VAL A CA 1
ATOM 513 C C . VAL A 1 70 ? -3.154 -6.751 0.640 1.00 88.81 70 VAL A C 1
ATOM 515 O O . VAL A 1 70 ? -2.186 -7.384 1.057 1.00 88.81 70 VAL A O 1
ATOM 518 N N . GLU A 1 71 ? -3.976 -7.228 -0.291 1.00 87.00 71 GLU A N 1
ATOM 519 C CA . GLU A 1 71 ? -3.813 -8.529 -0.956 1.00 87.00 71 GLU A CA 1
ATOM 520 C C . GLU A 1 71 ? -3.121 -8.388 -2.312 1.00 87.00 71 GLU A C 1
ATOM 522 O O . GLU A 1 71 ? -2.302 -9.224 -2.702 1.00 87.00 71 GLU A O 1
ATOM 527 N N . ARG A 1 72 ? -3.433 -7.307 -3.032 1.00 87.44 72 ARG A N 1
ATOM 528 C CA . ARG A 1 72 ? -2.867 -7.009 -4.343 1.00 87.44 72 ARG A CA 1
ATOM 529 C C . ARG A 1 72 ? -2.541 -5.530 -4.458 1.00 87.44 72 ARG A C 1
ATOM 531 O O . ARG A 1 72 ? -3.293 -4.672 -4.013 1.00 87.44 72 ARG A O 1
ATOM 538 N N . LEU A 1 73 ? -1.414 -5.253 -5.100 1.00 88.06 73 LEU A N 1
ATOM 539 C CA . LEU A 1 73 ? -1.005 -3.917 -5.505 1.00 88.06 73 LEU A CA 1
ATOM 540 C C . LEU A 1 73 ? -0.752 -3.944 -7.008 1.00 88.06 73 LEU A C 1
ATOM 542 O O . LEU A 1 73 ? -0.003 -4.795 -7.494 1.00 88.06 73 LEU A O 1
ATOM 546 N N . THR A 1 74 ? -1.360 -3.011 -7.730 1.00 87.56 74 THR A N 1
ATOM 547 C CA . THR A 1 74 ? -1.104 -2.782 -9.152 1.00 87.56 74 THR A CA 1
ATOM 548 C C . THR A 1 74 ? -0.798 -1.309 -9.405 1.00 87.56 74 THR A C 1
ATOM 550 O O . THR A 1 74 ? -1.085 -0.442 -8.577 1.00 87.56 74 THR A O 1
ATOM 553 N N . VAL A 1 75 ? -0.135 -1.038 -10.528 1.00 82.12 75 VAL A N 1
ATOM 554 C CA . VAL A 1 75 ? 0.136 0.320 -10.998 1.00 82.12 75 VAL A CA 1
ATOM 555 C C . VAL A 1 75 ? -0.691 0.524 -12.255 1.00 82.12 75 VAL A C 1
ATOM 557 O O . VAL A 1 75 ? -0.491 -0.203 -13.228 1.00 82.12 75 VAL A O 1
ATOM 560 N N . ASP A 1 76 ? -1.586 1.502 -12.226 1.00 80.75 76 ASP A N 1
ATOM 561 C CA . ASP A 1 76 ? -2.456 1.860 -13.343 1.00 80.75 76 ASP A CA 1
ATOM 562 C C . ASP A 1 76 ? -2.302 3.354 -13.630 1.00 80.75 76 ASP A C 1
ATOM 564 O O . ASP A 1 76 ? -2.467 4.180 -12.736 1.00 80.75 76 ASP A O 1
ATOM 568 N N . GLU A 1 77 ? -1.862 3.690 -14.843 1.00 80.50 77 GLU A N 1
ATOM 569 C CA . GLU A 1 77 ? -1.560 5.066 -15.285 1.00 80.50 77 GLU A CA 1
ATOM 570 C C . GLU A 1 77 ? -0.703 5.907 -14.308 1.00 80.50 77 GLU A C 1
ATOM 572 O O . GLU A 1 77 ? -0.808 7.128 -14.231 1.00 80.50 77 GLU A O 1
ATOM 577 N N . GLY A 1 78 ? 0.192 5.259 -13.555 1.00 71.44 78 GLY A N 1
ATOM 578 C CA . GLY A 1 78 ? 1.051 5.922 -12.566 1.00 71.44 78 GLY A CA 1
ATOM 579 C C . GLY A 1 78 ? 0.415 6.105 -11.183 1.00 71.44 78 GLY A C 1
ATOM 580 O O . GLY A 1 78 ? 1.103 6.546 -10.262 1.00 71.44 78 GLY A O 1
ATOM 581 N N . ALA A 1 79 ? -0.845 5.713 -11.003 1.00 76.44 79 ALA A N 1
ATOM 582 C CA . ALA A 1 79 ? -1.486 5.575 -9.703 1.00 76.44 79 ALA A CA 1
ATOM 583 C C . ALA A 1 79 ? -1.275 4.167 -9.123 1.00 76.44 79 ALA A C 1
ATOM 585 O O . ALA A 1 79 ? -1.141 3.182 -9.850 1.00 76.44 79 ALA A O 1
ATOM 586 N N . LEU A 1 80 ? -1.262 4.071 -7.791 1.00 84.12 80 LEU A N 1
ATOM 587 C CA . LEU A 1 80 ? -1.275 2.792 -7.082 1.00 84.12 80 LEU A CA 1
ATOM 588 C C . LEU A 1 80 ? -2.715 2.375 -6.813 1.00 84.12 80 LEU A C 1
ATOM 590 O O . LEU A 1 80 ? -3.435 3.074 -6.103 1.00 84.12 80 LEU A O 1
ATOM 594 N N . GLN A 1 81 ? -3.105 1.221 -7.340 1.00 87.75 81 GLN A N 1
ATOM 595 C CA . GLN A 1 81 ? -4.363 0.566 -7.005 1.00 87.75 81 GLN A CA 1
ATOM 596 C C . GLN A 1 81 ? -4.087 -0.565 -6.013 1.00 87.75 81 GLN A C 1
ATOM 598 O O . GLN A 1 81 ? -3.207 -1.404 -6.231 1.00 87.75 81 GLN A O 1
ATOM 603 N N . LEU A 1 82 ? -4.819 -0.557 -4.900 1.00 87.25 82 LEU A N 1
ATOM 604 C CA . LEU A 1 82 ? -4.693 -1.528 -3.819 1.00 87.25 82 LEU A CA 1
ATOM 605 C C . LEU A 1 82 ? -6.013 -2.279 -3.681 1.00 87.25 82 LEU A C 1
ATOM 607 O O . LEU A 1 82 ? -7.032 -1.662 -3.375 1.00 87.25 82 LEU A O 1
ATOM 611 N N . ASP A 1 83 ? -5.967 -3.599 -3.835 1.00 88.75 83 ASP A N 1
ATOM 612 C CA . ASP A 1 83 ? -7.085 -4.474 -3.497 1.00 88.75 83 ASP A CA 1
ATOM 613 C C . ASP A 1 83 ? -6.787 -5.168 -2.172 1.00 88.75 83 ASP A C 1
ATOM 615 O O . ASP A 1 83 ? -5.669 -5.642 -1.925 1.00 88.75 83 ASP A O 1
ATOM 619 N N . GLY A 1 84 ? -7.794 -5.250 -1.313 1.00 89.56 84 GLY A N 1
ATOM 620 C CA . GLY A 1 84 ? -7.662 -5.922 -0.035 1.00 89.56 84 GLY A CA 1
ATOM 621 C C . GLY A 1 84 ? -8.861 -5.708 0.872 1.00 89.56 84 GLY A C 1
ATOM 622 O O . GLY A 1 84 ? -9.967 -5.417 0.418 1.00 89.56 84 GLY A O 1
ATOM 623 N N . VAL A 1 85 ? -8.625 -5.855 2.170 1.00 91.62 85 VAL A N 1
ATOM 624 C CA . VAL A 1 85 ? -9.660 -5.822 3.202 1.00 91.62 85 VAL A CA 1
ATOM 625 C C . VAL A 1 85 ? -9.428 -4.638 4.125 1.00 91.62 85 VAL A C 1
ATOM 627 O O . VAL A 1 85 ? -8.318 -4.417 4.610 1.00 91.62 85 VAL A O 1
ATOM 630 N N . VAL A 1 86 ? -10.499 -3.898 4.398 1.00 90.12 86 VAL A N 1
ATOM 631 C CA . VAL A 1 86 ? -10.526 -2.876 5.443 1.00 90.12 86 VAL A CA 1
ATOM 632 C C . VAL A 1 86 ? -11.320 -3.413 6.623 1.00 90.12 86 VAL A C 1
ATOM 634 O O . VAL A 1 86 ? -12.508 -3.708 6.505 1.00 90.12 86 VAL A O 1
ATOM 637 N N . THR A 1 87 ? -10.667 -3.512 7.774 1.00 89.19 87 THR A N 1
ATOM 638 C CA . THR A 1 87 ? -11.309 -3.860 9.038 1.00 89.19 87 THR A CA 1
ATOM 639 C C . THR A 1 87 ? -11.828 -2.591 9.693 1.00 89.19 87 THR A C 1
ATOM 641 O O . THR A 1 87 ? -11.062 -1.794 10.233 1.00 89.19 87 THR A O 1
ATOM 644 N N . ILE A 1 88 ? -13.143 -2.406 9.669 1.00 84.56 88 ILE A N 1
ATOM 645 C CA . ILE A 1 88 ? -13.790 -1.330 10.417 1.00 84.56 88 ILE A CA 1
ATOM 646 C C . ILE A 1 88 ? -13.867 -1.777 11.874 1.00 84.56 88 ILE A C 1
ATOM 648 O O . ILE A 1 88 ? -14.526 -2.771 12.184 1.00 84.56 88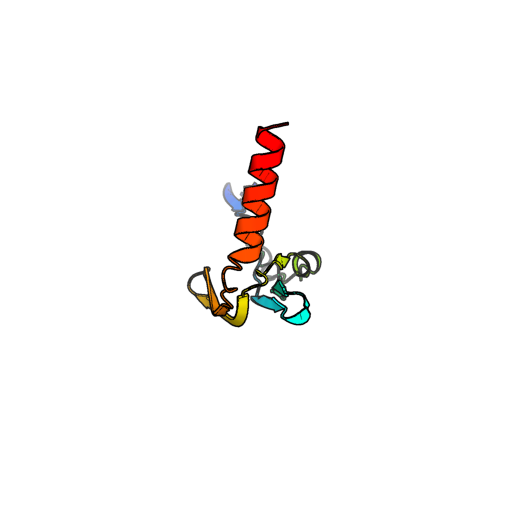 ILE A O 1
ATOM 652 N N . GLN A 1 89 ? -13.173 -1.069 12.765 1.00 79.44 89 GLN A N 1
ATOM 653 C CA . GLN A 1 89 ? -13.312 -1.345 14.189 1.00 79.44 89 GLN A CA 1
ATOM 654 C C . GLN A 1 89 ? -14.705 -0.906 14.657 1.00 79.44 89 GLN A C 1
ATOM 656 O O . GLN A 1 89 ? -15.147 0.1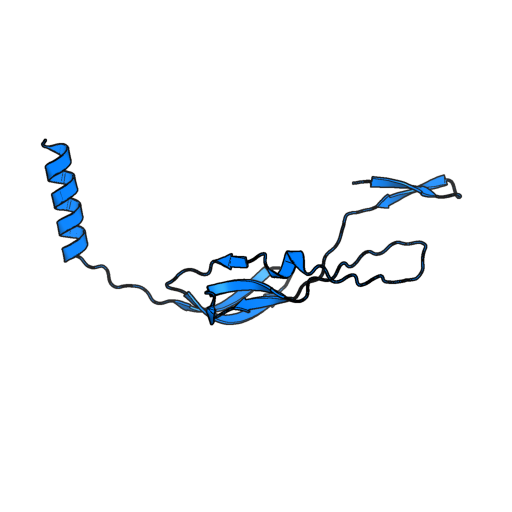90 14.295 1.00 79.44 89 GLN A O 1
ATOM 661 N N . PRO A 1 90 ? -15.420 -1.745 15.426 1.00 81.00 90 PRO A N 1
ATOM 662 C CA . PRO A 1 90 ? -16.684 -1.339 16.016 1.00 81.00 90 PRO A CA 1
ATOM 663 C C . PRO A 1 90 ? -16.451 -0.149 16.949 1.00 81.00 90 PRO A C 1
ATOM 665 O O . PRO A 1 90 ? -15.442 -0.080 17.648 1.00 81.00 90 PRO A O 1
ATOM 668 N N . ILE A 1 91 ? -17.394 0.792 16.948 1.00 80.06 91 ILE A N 1
ATOM 669 C CA . ILE A 1 91 ? -17.365 1.917 17.880 1.00 80.06 91 ILE A CA 1
ATOM 670 C C . ILE A 1 91 ? -17.628 1.357 19.277 1.00 80.06 91 ILE A C 1
ATOM 672 O O . ILE A 1 91 ? -18.711 0.834 19.544 1.00 80.06 91 ILE A O 1
ATOM 676 N N . ASP A 1 92 ? -16.638 1.468 20.160 1.00 84.88 92 ASP A N 1
ATOM 677 C CA . ASP A 1 92 ? -16.815 1.181 21.579 1.00 84.88 92 ASP A CA 1
ATOM 678 C C . ASP A 1 92 ? -17.503 2.383 22.240 1.00 84.88 92 ASP A C 1
ATOM 680 O O . ASP A 1 92 ? -16.880 3.389 22.589 1.00 84.88 92 ASP A O 1
ATOM 684 N N . TYR A 1 93 ? -18.828 2.296 22.358 1.00 85.88 93 TYR A N 1
ATOM 685 C CA . TYR A 1 93 ? -19.638 3.339 22.982 1.00 85.88 93 TYR A CA 1
ATOM 686 C C . TYR A 1 93 ? -19.330 3.511 24.475 1.00 85.88 93 TYR A C 1
ATOM 688 O O . TYR A 1 93 ? -19.502 4.616 24.991 1.00 85.88 93 TYR A O 1
ATOM 696 N N . ASP A 1 94 ? -18.834 2.474 25.157 1.00 89.00 94 ASP A N 1
ATOM 697 C CA . ASP A 1 94 ? -18.472 2.551 26.574 1.00 89.00 94 ASP A CA 1
ATOM 698 C C . ASP A 1 94 ? -17.144 3.289 26.762 1.00 89.00 94 ASP A C 1
ATOM 700 O O . ASP A 1 94 ? -16.971 4.042 27.725 1.00 89.00 94 ASP A O 1
ATOM 704 N N . ASP A 1 95 ? -16.184 3.100 25.855 1.00 86.25 95 ASP A N 1
ATOM 705 C CA . ASP A 1 95 ? -14.948 3.887 25.857 1.00 86.25 95 ASP A CA 1
ATOM 706 C C . ASP A 1 95 ? -15.206 5.344 25.443 1.00 86.25 95 ASP A C 1
ATOM 708 O O . ASP A 1 95 ? -14.713 6.269 26.093 1.00 86.25 95 ASP A O 1
ATOM 712 N N . LEU A 1 96 ? -16.081 5.573 24.455 1.00 85.62 96 LEU A N 1
ATOM 713 C CA . LEU A 1 96 ? -16.508 6.918 24.060 1.00 85.62 96 LEU A CA 1
ATOM 714 C C . LEU A 1 96 ? -17.206 7.656 25.214 1.00 85.62 96 LEU A C 1
ATOM 716 O O . LEU A 1 96 ? -16.895 8.818 25.477 1.00 85.62 96 LEU A O 1
ATOM 720 N N . ALA A 1 97 ? -18.107 6.984 25.938 1.00 89.38 97 ALA A N 1
ATOM 721 C CA . ALA A 1 97 ? -18.772 7.550 27.110 1.00 89.38 97 ALA A CA 1
ATOM 722 C C . ALA A 1 97 ? -17.767 7.879 28.227 1.00 89.38 97 ALA A C 1
ATOM 724 O O . ALA A 1 97 ? -17.831 8.955 28.819 1.00 89.38 97 ALA A O 1
ATOM 725 N N . ARG A 1 98 ? -16.785 7.000 28.476 1.00 92.94 98 ARG A N 1
ATOM 726 C CA . ARG A 1 98 ? -15.714 7.243 29.459 1.00 92.94 98 ARG A CA 1
ATOM 727 C C . ARG A 1 98 ? -14.773 8.378 29.059 1.00 92.94 98 ARG A C 1
ATOM 729 O O . ARG A 1 98 ? -14.269 9.081 29.935 1.00 92.94 98 ARG A O 1
ATOM 736 N N . ALA A 1 99 ? -14.496 8.546 27.770 1.00 88.50 99 ALA A N 1
ATOM 737 C CA . ALA A 1 99 ? -13.707 9.660 27.256 1.00 88.50 99 ALA A CA 1
ATOM 738 C C . ALA A 1 99 ? -14.476 10.985 27.367 1.00 88.50 99 ALA A C 1
ATOM 740 O O . ALA A 1 99 ? -13.914 11.977 27.826 1.00 88.50 99 ALA A O 1
ATOM 741 N N . ALA A 1 100 ? -15.768 10.985 27.023 1.00 89.00 100 ALA A N 1
ATOM 742 C CA . ALA A 1 100 ? -16.639 12.148 27.163 1.00 89.00 100 ALA A CA 1
ATOM 743 C C . ALA A 1 100 ? -16.772 12.589 28.628 1.00 89.00 100 ALA A C 1
ATOM 745 O O . ALA A 1 100 ? -16.658 13.778 28.913 1.00 89.00 100 ALA A O 1
ATOM 746 N N . GLN A 1 101 ? -16.934 11.637 29.555 1.00 91.94 101 GLN A N 1
ATOM 747 C CA . GLN A 1 101 ? -17.015 11.927 30.986 1.00 91.94 101 GLN A CA 1
ATOM 748 C C . GLN A 1 101 ? -15.721 12.561 31.513 1.00 91.94 101 GLN A C 1
ATOM 750 O O . GLN A 1 101 ? -15.779 13.592 32.171 1.00 91.94 101 GLN A O 1
ATOM 755 N N . ARG A 1 102 ? -14.550 12.012 31.153 1.00 93.44 102 ARG A N 1
ATOM 756 C CA . ARG A 1 102 ? -13.246 12.595 31.525 1.00 93.44 102 ARG A CA 1
ATOM 757 C C . ARG A 1 102 ? -13.094 14.041 31.052 1.00 93.44 102 ARG A C 1
ATOM 759 O O . ARG A 1 102 ? -12.674 14.892 31.824 1.00 93.44 102 ARG A O 1
ATOM 766 N N . LEU A 1 103 ? -13.473 14.319 29.806 1.00 91.12 103 LEU A N 1
ATOM 767 C CA . LEU A 1 103 ? -13.447 15.668 29.233 1.00 91.12 103 LEU A CA 1
ATOM 768 C C . LEU A 1 103 ? -14.383 16.630 29.975 1.00 91.12 103 LEU A C 1
ATOM 770 O O . LEU A 1 103 ? -14.071 17.806 30.145 1.00 91.12 103 LEU A O 1
ATOM 774 N N . GLN A 1 104 ? -15.540 16.132 30.407 1.00 91.25 104 GLN A N 1
ATOM 775 C CA . GLN A 1 104 ? -16.509 16.914 31.161 1.00 91.25 104 GLN A CA 1
ATOM 776 C C . GLN A 1 104 ? -15.996 17.242 32.568 1.00 91.25 104 GLN A C 1
ATOM 778 O O . GLN A 1 104 ? -16.150 18.378 33.013 1.00 91.25 104 GLN A O 1
ATOM 783 N N . ASP A 1 105 ? -15.340 16.284 33.223 1.00 91.75 105 ASP A N 1
ATOM 784 C CA . ASP A 1 105 ? -14.727 16.464 34.539 1.00 91.75 105 ASP A CA 1
ATOM 785 C C . ASP A 1 105 ? -13.541 17.453 34.476 1.00 91.75 105 ASP A C 1
ATOM 787 O O . ASP A 1 105 ? -13.403 18.303 35.352 1.00 91.75 105 ASP A O 1
ATOM 791 N N . GLU A 1 106 ? -12.725 17.415 33.413 1.00 90.44 106 GLU A N 1
ATOM 792 C CA . GLU A 1 106 ? -11.622 18.367 33.177 1.00 90.44 106 GLU A CA 1
ATOM 793 C C . GLU A 1 106 ? -12.100 19.802 32.911 1.00 90.44 106 GLU A C 1
ATOM 795 O O . GLU A 1 106 ? -11.420 20.753 33.282 1.00 90.44 106 GLU A O 1
ATOM 800 N N . LEU A 1 107 ? -13.264 19.978 32.278 1.00 85.62 107 LEU A N 1
ATOM 801 C CA . LEU A 1 107 ? -13.859 21.298 32.026 1.00 85.62 107 LEU A CA 1
ATOM 802 C C . LEU A 1 107 ? -14.543 21.906 33.260 1.00 85.62 107 LEU A C 1
ATOM 804 O O . LEU A 1 107 ? -14.842 23.101 33.260 1.00 85.62 107 LEU A O 1
ATOM 808 N N . GLN A 1 108 ? -14.852 21.088 34.269 1.00 80.69 108 GLN A N 1
ATOM 809 C CA . GLN A 1 108 ? -15.492 21.515 35.518 1.00 80.69 108 GLN A CA 1
ATOM 810 C C . GLN A 1 108 ? -14.506 21.712 36.681 1.00 80.69 108 GLN A C 1
ATOM 812 O O . GLN A 1 108 ? -14.916 22.232 37.722 1.00 80.69 108 GLN A O 1
ATOM 817 N N . ALA A 1 109 ? -13.246 21.306 36.509 1.00 62.53 109 ALA A N 1
ATOM 818 C CA . ALA A 1 109 ? -12.139 21.557 37.433 1.00 62.53 109 ALA A CA 1
ATOM 819 C C . ALA A 1 109 ? -11.481 22.923 37.177 1.00 62.53 109 ALA A C 1
ATOM 821 O O . ALA A 1 109 ? -11.062 23.555 38.175 1.00 62.53 109 ALA A O 1
#

pLDDT: mean 74.41, std 14.79, range [41.62, 93.44]

Organism: NCBI:txid72548

Radius of gyration: 24.51 Å; Cα contacts (8 Å, |Δi|>4): 152; chains: 1; bounding box: 49×34×70 Å

Solvent-accessible surface area (backbone atoms only — not comparable to full-atom values): 6803 Å² total; per-residue (Å²): 130,47,77,48,75,46,98,86,71,51,77,46,75,50,78,67,89,41,70,47,60,47,77,41,76,39,78,94,75,39,23,41,24,30,39,76,31,26,33,54,49,82,61,88,86,68,92,59,81,54,74,47,73,39,71,80,51,42,74,52,56,48,80,52,57,92,47,53,47,80,78,44,76,47,76,56,100,88,41,82,46,76,44,66,49,75,58,80,77,79,83,56,64,68,58,50,49,54,52,51,49,51,54,52,52,64,74,72,105

Foldseek 3Di:
DDWDQDPVRDIDDQPDWDWDFDWDQDQVQQWTFGHFIWTQRPPPPPPDRDGDTDVVRRPPTDHHDPQWDFPDWDADPNDIDTDGGGHDDDDPVVVVVVVVVVVVVVVVD